Protein AF-A0A942HKG9-F1 (afdb_monomer_lite)

Sequence (96 aa):
MPGLLRGIARTAVVAGTASGVAGRVHHRQDQKWAKQEAEQYEQQQAAAAQQAPPAPAAPAPSSASTIDQLKELGELKAQGILTEQEFAEQKAKLLS

Structure (mmCIF, N/CA/C/O backbone):
data_AF-A0A942HKG9-F1
#
_entry.id   AF-A0A942HKG9-F1
#
loop_
_atom_site.group_PDB
_atom_site.id
_atom_site.type_symbol
_atom_site.label_atom_id
_atom_site.label_alt_id
_atom_site.label_comp_id
_atom_site.label_asym_id
_atom_site.label_entity_id
_atom_site.label_seq_id
_atom_site.pdbx_PDB_ins_code
_atom_site.Cartn_x
_atom_site.Cartn_y
_atom_site.Cartn_z
_atom_site.occupancy
_atom_site.B_iso_or_equiv
_atom_site.auth_seq_id
_atom_site.auth_comp_id
_atom_site.auth_asym_id
_atom_site.auth_atom_id
_atom_site.pdbx_PDB_model_num
ATOM 1 N N . MET A 1 1 ? 66.724 61.995 -56.007 1.00 45.31 1 MET A N 1
ATOM 2 C CA . MET A 1 1 ? 67.450 61.643 -54.767 1.00 45.31 1 MET A CA 1
ATOM 3 C C . MET A 1 1 ? 67.057 60.234 -54.342 1.00 45.31 1 MET A C 1
ATOM 5 O O . MET A 1 1 ? 65.944 59.829 -54.648 1.00 45.31 1 MET A O 1
ATOM 9 N N . PRO A 1 2 ? 68.000 59.476 -53.773 1.00 53.66 2 PRO A N 1
ATOM 10 C CA . PRO A 1 2 ? 68.257 58.073 -54.067 1.00 53.66 2 PRO A CA 1
ATOM 11 C C . PRO A 1 2 ? 67.918 57.153 -52.887 1.00 53.66 2 PRO A C 1
ATOM 13 O O . PRO A 1 2 ? 67.672 57.603 -51.774 1.00 53.66 2 PRO A O 1
ATOM 16 N N . GLY A 1 3 ? 67.996 55.849 -53.145 1.00 50.91 3 GLY A N 1
ATOM 17 C CA . GLY A 1 3 ? 68.008 54.790 -52.139 1.00 50.91 3 GLY A CA 1
ATOM 18 C C . GLY A 1 3 ? 68.457 53.471 -52.763 1.00 50.91 3 GLY A C 1
ATOM 19 O O . GLY A 1 3 ? 67.655 52.560 -52.923 1.00 50.91 3 GLY A O 1
ATOM 20 N N . LEU A 1 4 ? 69.729 53.416 -53.181 1.00 57.38 4 LEU A N 1
ATOM 21 C CA . LEU A 1 4 ? 70.458 52.196 -53.547 1.00 57.38 4 LEU A CA 1
ATOM 22 C C . LEU A 1 4 ? 70.405 51.217 -52.360 1.00 57.38 4 LEU A C 1
ATOM 24 O O . LEU A 1 4 ? 70.696 51.596 -51.231 1.00 57.38 4 LEU A O 1
ATOM 28 N N . LEU A 1 5 ? 69.906 49.995 -52.556 1.00 63.56 5 LEU A N 1
ATOM 29 C CA . LEU A 1 5 ? 70.683 48.870 -53.095 1.00 63.56 5 LEU A CA 1
ATOM 30 C C . LEU A 1 5 ? 71.986 48.687 -52.316 1.00 63.56 5 LEU A C 1
ATOM 32 O O . LEU A 1 5 ? 72.870 49.523 -52.471 1.00 63.56 5 LEU A O 1
ATOM 36 N N . ARG A 1 6 ? 72.129 47.563 -51.592 1.00 46.53 6 ARG A N 1
ATOM 37 C CA . ARG A 1 6 ? 73.244 46.593 -51.733 1.00 46.53 6 ARG A CA 1
ATOM 38 C C . ARG A 1 6 ? 73.251 45.547 -50.605 1.00 46.53 6 ARG A C 1
ATOM 40 O O . ARG A 1 6 ? 73.171 45.902 -49.440 1.00 46.53 6 ARG A O 1
ATOM 47 N N . GLY A 1 7 ? 73.468 44.281 -50.984 1.00 50.78 7 GLY A N 1
ATOM 48 C CA . GLY A 1 7 ? 73.997 43.205 -50.121 1.00 50.78 7 GLY A CA 1
ATOM 49 C C . GLY A 1 7 ? 72.937 42.212 -49.636 1.00 50.78 7 GLY A C 1
ATOM 50 O O . GLY A 1 7 ? 72.338 42.418 -48.596 1.00 50.78 7 GLY A O 1
ATOM 51 N N . ILE A 1 8 ? 72.527 41.203 -50.414 1.00 60.62 8 ILE A N 1
ATOM 52 C CA . ILE A 1 8 ? 73.221 39.916 -50.653 1.00 60.62 8 ILE A CA 1
ATOM 53 C C . ILE A 1 8 ? 73.702 39.239 -49.357 1.00 60.62 8 ILE A C 1
ATOM 55 O O . ILE A 1 8 ? 74.763 39.593 -48.860 1.00 60.62 8 ILE A O 1
ATOM 59 N N . ALA A 1 9 ? 72.957 38.220 -48.901 1.00 49.34 9 ALA A N 1
ATOM 60 C CA . ALA A 1 9 ? 73.430 36.931 -48.348 1.00 49.34 9 ALA A CA 1
ATOM 61 C C . ALA A 1 9 ? 72.204 36.147 -47.814 1.00 49.34 9 ALA A C 1
ATOM 63 O O . ALA A 1 9 ? 71.662 36.473 -46.769 1.00 49.34 9 ALA A O 1
ATOM 64 N N . ARG A 1 10 ? 71.515 35.329 -48.621 1.00 52.50 10 ARG A N 1
ATOM 65 C CA . ARG A 1 10 ? 71.724 33.875 -48.815 1.00 52.50 10 ARG A CA 1
ATOM 66 C C . ARG A 1 10 ? 71.751 33.021 -47.528 1.00 52.50 10 ARG A C 1
ATOM 68 O O . ARG A 1 10 ? 72.750 33.019 -46.827 1.00 52.50 10 ARG A O 1
ATOM 75 N N . THR A 1 11 ? 70.696 32.194 -47.399 1.00 52.94 11 THR A N 1
ATOM 76 C CA . THR A 1 11 ? 70.686 30.736 -47.082 1.00 52.94 11 THR A CA 1
ATOM 77 C C . THR A 1 11 ? 71.290 30.297 -45.740 1.00 52.94 11 THR A C 1
ATOM 79 O O . THR A 1 11 ? 72.456 30.536 -45.486 1.00 52.94 11 THR A O 1
ATOM 82 N N . ALA A 1 12 ? 70.602 29.562 -44.866 1.00 56.09 12 ALA A N 1
ATOM 83 C CA . ALA A 1 12 ? 69.956 28.270 -45.110 1.00 56.09 12 ALA A CA 1
ATOM 84 C C . ALA A 1 12 ? 68.902 27.960 -44.019 1.00 56.09 12 ALA A C 1
ATOM 86 O O . ALA A 1 12 ? 68.711 28.754 -43.109 1.00 56.09 12 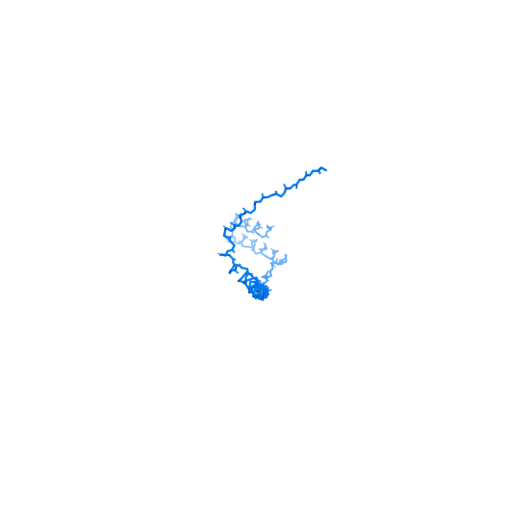ALA A O 1
ATOM 87 N N . VAL A 1 13 ? 68.279 26.777 -44.092 1.00 50.91 13 VAL A N 1
ATOM 88 C CA . VAL A 1 13 ? 67.206 26.233 -43.218 1.00 50.91 13 VAL A CA 1
ATOM 89 C C . VAL A 1 13 ? 65.790 26.362 -43.805 1.00 50.91 13 VAL A C 1
ATOM 91 O O . VAL A 1 13 ? 64.813 26.597 -43.109 1.00 50.91 13 VAL A O 1
ATOM 94 N N . VAL A 1 14 ? 65.646 26.134 -45.116 1.00 51.62 14 VAL A N 1
ATOM 95 C CA . VAL A 1 14 ? 64.326 25.836 -45.725 1.00 51.62 14 VAL A CA 1
ATOM 96 C C . VAL A 1 14 ? 64.169 24.353 -46.106 1.00 51.62 14 VAL A C 1
ATOM 98 O O . VAL A 1 14 ? 63.074 23.897 -46.414 1.00 51.62 14 VAL A O 1
ATOM 101 N N . ALA A 1 15 ? 65.210 23.530 -45.995 1.00 54.38 15 ALA A N 1
ATOM 102 C CA . ALA A 1 15 ? 65.115 22.103 -46.300 1.00 54.38 15 ALA A CA 1
ATOM 103 C C . ALA A 1 15 ? 64.978 21.284 -45.006 1.00 54.38 15 ALA A C 1
ATOM 105 O O . ALA A 1 15 ? 65.982 20.895 -44.419 1.00 54.38 15 ALA A O 1
ATOM 106 N N . GLY A 1 16 ? 63.751 21.052 -44.528 1.00 48.34 16 GLY A N 1
ATOM 107 C CA . GLY A 1 16 ? 63.567 20.175 -43.362 1.00 48.34 16 GLY A CA 1
ATOM 108 C C . GLY A 1 16 ? 62.152 19.912 -42.845 1.00 48.34 16 GLY A C 1
ATOM 109 O O . GLY A 1 16 ? 61.993 19.031 -42.012 1.00 48.34 16 GLY A O 1
ATOM 110 N N . THR A 1 17 ? 61.109 20.606 -43.310 1.00 50.88 17 THR A N 1
ATOM 111 C CA . THR A 1 17 ? 59.734 20.386 -42.795 1.00 50.88 17 THR A CA 1
ATOM 112 C C . THR A 1 17 ? 58.702 20.063 -43.879 1.00 50.88 17 THR A C 1
ATOM 114 O O . THR A 1 17 ? 57.500 20.045 -43.613 1.00 50.88 17 THR A O 1
ATOM 117 N N . ALA A 1 18 ? 59.144 19.736 -45.099 1.00 51.34 18 ALA A N 1
ATOM 118 C CA . ALA A 1 18 ? 58.246 19.403 -46.210 1.00 51.34 18 ALA A CA 1
ATOM 119 C C . ALA A 1 18 ? 57.517 18.049 -46.051 1.00 51.34 18 ALA A C 1
ATOM 121 O O . ALA A 1 18 ? 56.490 17.838 -46.689 1.00 51.34 18 ALA A O 1
ATOM 122 N N . SER A 1 19 ? 57.949 17.167 -45.143 1.00 45.97 19 SER A N 1
ATOM 123 C CA . SER A 1 19 ? 57.234 15.908 -44.856 1.00 45.97 19 SER A CA 1
ATOM 124 C C . SER A 1 19 ? 56.059 16.062 -43.873 1.00 45.97 19 SER A C 1
ATOM 126 O O . SER A 1 19 ? 55.345 15.100 -43.612 1.00 45.97 19 SER A O 1
ATOM 128 N N . GLY A 1 20 ? 55.819 17.259 -43.322 1.00 52.50 20 GLY A N 1
ATOM 129 C CA . GLY A 1 20 ? 54.835 17.465 -42.247 1.00 52.50 20 GLY A CA 1
ATOM 130 C C . GLY A 1 20 ? 53.403 17.801 -42.687 1.00 52.50 20 GLY A C 1
ATOM 131 O O . GLY A 1 20 ? 52.501 17.828 -41.848 1.00 52.50 20 GLY A O 1
ATOM 132 N N . VAL A 1 21 ? 53.171 18.094 -43.972 1.00 49.41 21 VAL A N 1
ATOM 133 C CA . VAL A 1 21 ? 51.862 18.585 -44.458 1.00 49.41 21 VAL A CA 1
ATOM 134 C C . VAL A 1 21 ? 51.098 17.527 -45.263 1.00 49.41 21 VAL A C 1
ATOM 136 O O . VAL A 1 21 ? 49.874 17.469 -45.155 1.00 49.41 21 VAL A O 1
ATOM 139 N N . ALA A 1 22 ? 51.787 16.617 -45.962 1.00 53.34 22 ALA A N 1
ATOM 140 C CA . ALA A 1 22 ? 51.146 15.530 -46.713 1.00 53.34 22 ALA A CA 1
ATOM 141 C C . ALA A 1 22 ? 50.445 14.505 -45.795 1.00 53.34 22 ALA A C 1
ATOM 143 O O . ALA A 1 22 ? 49.306 14.119 -46.051 1.00 53.34 22 ALA A O 1
ATOM 144 N N . GLY A 1 23 ? 51.058 14.149 -44.659 1.00 57.00 23 GLY A N 1
ATOM 145 C CA . GLY A 1 23 ? 50.436 13.259 -43.669 1.00 57.00 23 GLY A CA 1
ATOM 146 C C . GLY A 1 23 ? 49.241 13.882 -42.935 1.00 57.00 23 GLY A C 1
ATOM 147 O O . GLY A 1 23 ? 48.354 13.170 -42.479 1.00 57.00 23 GLY A O 1
ATOM 148 N N . ARG A 1 24 ? 49.158 15.217 -42.851 1.00 58.84 24 ARG A N 1
ATOM 149 C CA . ARG A 1 24 ? 48.131 15.912 -42.054 1.00 58.84 24 ARG A CA 1
ATOM 150 C C . ARG A 1 24 ? 46.755 15.919 -42.723 1.00 58.84 24 ARG A C 1
ATOM 152 O O . ARG A 1 24 ? 45.743 15.892 -42.027 1.00 58.84 24 ARG A O 1
ATOM 159 N N . VAL A 1 25 ? 46.700 15.966 -44.055 1.00 64.62 25 VAL A N 1
ATOM 160 C CA . VAL A 1 25 ? 45.431 15.912 -44.803 1.00 64.62 25 VAL A CA 1
ATOM 161 C C . VAL A 1 25 ? 44.913 14.478 -44.905 1.00 64.62 25 VAL A C 1
ATOM 163 O O . VAL A 1 25 ? 43.707 14.278 -44.779 1.00 64.62 25 VAL A O 1
ATOM 166 N N . HIS A 1 26 ? 45.806 13.492 -45.042 1.00 63.47 26 HIS A N 1
ATOM 167 C CA . HIS A 1 26 ? 45.439 12.076 -44.975 1.00 63.47 26 HIS A CA 1
ATOM 168 C C . HIS A 1 26 ? 44.889 11.731 -43.587 1.00 63.47 26 HIS A C 1
ATOM 170 O O . HIS A 1 26 ? 43.747 11.310 -43.468 1.00 63.47 26 HIS A O 1
ATOM 176 N N . HIS A 1 27 ? 45.611 12.114 -42.527 1.00 64.69 27 HIS A N 1
ATOM 177 C CA . HIS A 1 27 ? 45.165 11.917 -41.149 1.00 64.69 27 HIS A CA 1
ATOM 178 C C . HIS A 1 27 ? 43.844 12.635 -40.837 1.00 64.69 27 HIS A C 1
ATOM 180 O O . HIS A 1 27 ? 43.037 12.136 -40.064 1.00 64.69 27 HIS A O 1
ATOM 186 N N . ARG A 1 28 ? 43.574 13.796 -41.450 1.00 67.94 28 ARG A N 1
ATOM 187 C CA . ARG A 1 28 ? 42.273 14.471 -41.315 1.00 67.94 28 ARG A CA 1
ATOM 188 C C . ARG A 1 28 ? 41.140 13.754 -42.045 1.00 67.94 28 ARG A C 1
ATOM 190 O O . ARG A 1 28 ? 40.009 13.858 -41.585 1.00 67.94 28 ARG A O 1
ATOM 197 N N . GLN A 1 29 ? 41.406 13.100 -43.173 1.00 71.31 29 GLN A N 1
ATOM 198 C CA . GLN A 1 29 ? 40.398 12.303 -43.878 1.00 71.31 29 GLN A CA 1
ATOM 199 C C . GLN A 1 29 ? 40.135 10.994 -43.138 1.00 71.31 29 GLN A C 1
ATOM 201 O O . GLN A 1 29 ? 38.98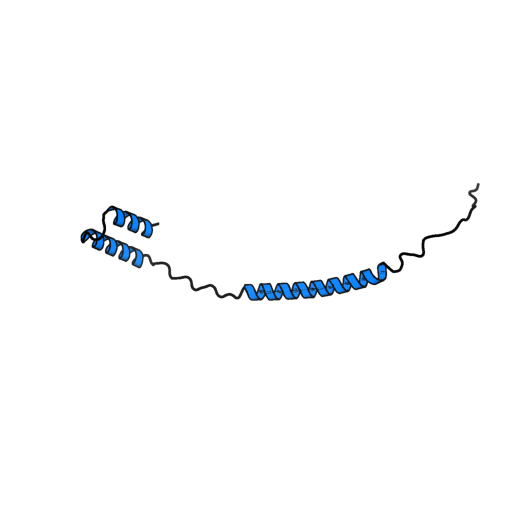1 10.708 -42.839 1.00 71.31 29 GLN A O 1
ATOM 206 N N . ASP A 1 30 ? 41.191 10.311 -42.697 1.00 72.19 30 ASP A N 1
ATOM 207 C CA . ASP A 1 30 ? 41.085 9.095 -41.890 1.00 72.19 30 ASP A CA 1
ATOM 208 C C . ASP A 1 30 ? 40.365 9.374 -40.565 1.00 72.19 30 ASP A C 1
ATOM 210 O O . ASP A 1 30 ? 39.467 8.636 -40.181 1.00 72.19 30 ASP A O 1
ATOM 214 N N . GLN A 1 31 ? 40.657 10.501 -39.901 1.00 71.88 31 GLN A N 1
ATOM 215 C CA . GLN A 1 31 ? 39.910 10.911 -38.709 1.00 71.88 31 GLN A CA 1
ATOM 216 C C . GLN A 1 31 ? 38.452 11.278 -38.999 1.00 71.88 31 GLN A C 1
ATOM 218 O O .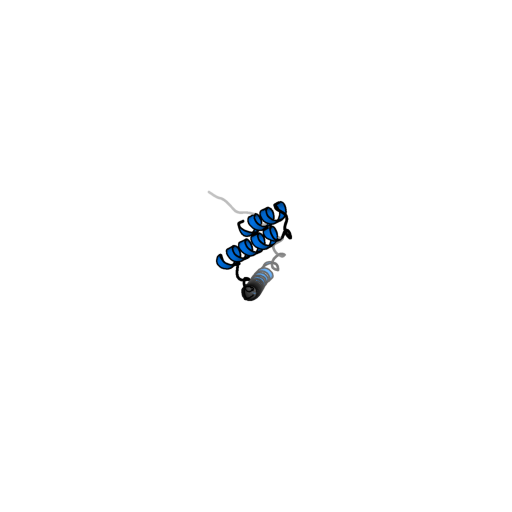 GLN A 1 31 ? 37.616 11.127 -38.114 1.00 71.88 31 GLN A O 1
ATOM 223 N N . LYS A 1 32 ? 38.120 11.790 -40.191 1.00 73.00 32 LYS A N 1
ATOM 224 C CA . LYS A 1 32 ? 36.724 12.073 -40.555 1.00 73.00 32 LYS A CA 1
ATOM 225 C C . LYS A 1 32 ? 35.947 10.781 -40.780 1.00 73.00 32 LYS A C 1
ATOM 227 O O . LYS A 1 32 ? 34.835 10.681 -40.280 1.00 73.00 32 LYS A O 1
ATOM 232 N N . TRP A 1 33 ? 36.533 9.807 -41.474 1.00 76.50 33 TRP A N 1
ATOM 233 C CA . TRP A 1 33 ? 35.914 8.495 -41.667 1.00 76.50 33 TRP A CA 1
ATOM 234 C C . TRP A 1 33 ? 35.812 7.719 -40.352 1.00 76.50 33 TRP A C 1
ATOM 236 O O . TRP A 1 33 ? 34.734 7.240 -40.031 1.00 76.50 33 TRP A O 1
ATOM 246 N N . ALA A 1 34 ? 36.863 7.721 -39.526 1.00 76.50 34 ALA A N 1
ATOM 247 C CA . ALA A 1 34 ? 36.839 7.090 -38.206 1.00 76.50 34 ALA A CA 1
ATOM 248 C C . ALA A 1 34 ? 35.810 7.731 -37.259 1.00 76.50 34 ALA A C 1
ATOM 250 O O . ALA A 1 34 ? 35.173 7.031 -36.479 1.00 76.50 34 ALA A O 1
ATOM 251 N N . LYS A 1 35 ? 35.615 9.058 -37.326 1.00 75.94 35 LYS A N 1
ATOM 252 C CA . LYS A 1 35 ? 34.551 9.737 -36.569 1.00 75.94 35 LYS A CA 1
ATOM 253 C C . LYS A 1 35 ? 33.162 9.361 -37.066 1.00 75.94 35 LYS A C 1
ATOM 255 O O . LYS A 1 35 ? 32.320 9.053 -36.240 1.00 75.94 35 LYS A O 1
ATOM 260 N N . GLN A 1 36 ? 32.946 9.324 -38.380 1.00 74.56 36 GLN A N 1
ATOM 261 C CA . GLN A 1 36 ? 31.660 8.910 -38.951 1.00 74.56 36 GLN A CA 1
ATOM 262 C C . GLN A 1 36 ? 31.311 7.465 -38.582 1.00 74.56 36 GLN A C 1
ATOM 264 O O . GLN A 1 36 ? 30.161 7.173 -38.266 1.00 74.56 36 GLN A O 1
ATOM 269 N N . GLU A 1 37 ? 32.302 6.575 -38.589 1.00 76.44 37 GLU A N 1
ATOM 270 C CA . GLU A 1 37 ? 32.133 5.171 -38.216 1.00 76.44 37 GLU A CA 1
ATOM 271 C C . GLU A 1 37 ? 31.862 5.019 -36.710 1.00 76.44 37 GLU A C 1
ATOM 273 O O . GLU A 1 37 ? 30.964 4.274 -36.319 1.00 76.44 37 GLU A O 1
ATOM 278 N N . ALA A 1 38 ? 32.549 5.799 -35.864 1.00 72.44 38 ALA A N 1
ATOM 279 C CA . ALA A 1 38 ? 32.279 5.863 -34.428 1.00 72.44 38 ALA A CA 1
ATOM 280 C C . ALA A 1 38 ? 30.885 6.439 -34.117 1.00 72.44 38 ALA A C 1
ATOM 282 O O . ALA A 1 38 ? 30.165 5.867 -33.303 1.00 72.44 38 ALA A O 1
ATOM 283 N N . GLU A 1 39 ? 30.473 7.513 -34.797 1.00 73.25 39 GLU A N 1
ATOM 284 C CA . GLU A 1 39 ? 29.141 8.116 -34.656 1.00 73.25 39 GLU A CA 1
ATOM 285 C C . GLU A 1 39 ? 28.037 7.146 -35.106 1.00 73.25 39 GLU A C 1
ATOM 287 O O . GLU A 1 39 ? 26.999 7.054 -34.452 1.00 73.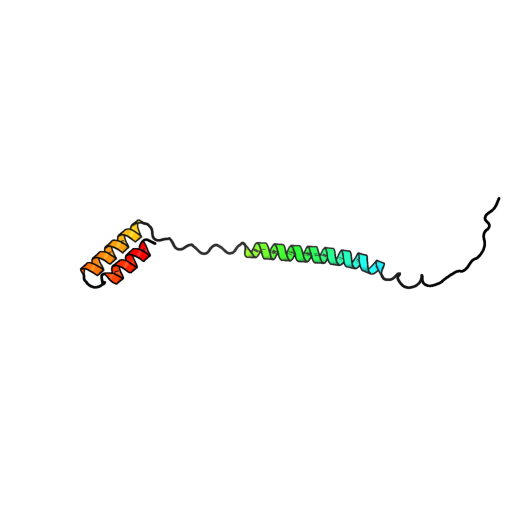25 39 GLU A O 1
ATOM 292 N N . GLN A 1 40 ? 28.254 6.370 -36.177 1.00 70.44 40 GLN A N 1
ATOM 293 C CA . GLN A 1 40 ? 27.320 5.314 -36.581 1.00 70.44 40 GLN A CA 1
ATOM 294 C C . GLN A 1 40 ? 27.220 4.195 -35.538 1.00 70.44 40 GLN A C 1
ATOM 296 O O . GLN A 1 40 ? 26.112 3.745 -35.238 1.00 70.44 40 GLN A O 1
ATOM 301 N N . TYR A 1 41 ? 28.349 3.770 -34.965 1.00 71.00 41 TYR A N 1
ATOM 302 C CA . TYR A 1 41 ? 28.374 2.745 -33.919 1.00 71.00 41 TYR A CA 1
ATOM 303 C C . TYR A 1 41 ? 27.683 3.211 -32.629 1.00 71.00 41 TYR A C 1
ATOM 305 O O . TYR A 1 41 ? 26.896 2.458 -32.049 1.00 71.00 41 TYR A O 1
ATOM 313 N N . GLU A 1 42 ? 27.919 4.456 -32.201 1.00 68.38 42 GLU A N 1
ATOM 314 C CA . GLU A 1 42 ? 27.227 5.058 -31.054 1.00 68.38 42 GLU A CA 1
ATOM 315 C C . GLU A 1 42 ? 25.722 5.165 -31.304 1.00 68.38 42 GLU A C 1
ATOM 317 O O . GLU A 1 42 ? 24.922 4.823 -30.432 1.00 68.38 42 GLU A O 1
ATOM 322 N N . GLN A 1 43 ? 25.314 5.581 -32.505 1.00 63.03 43 GLN A N 1
ATOM 323 C CA . GLN A 1 43 ? 23.899 5.727 -32.834 1.00 63.03 43 GLN A CA 1
ATOM 324 C C . GLN A 1 43 ? 23.173 4.369 -32.871 1.00 63.03 43 GLN A C 1
ATOM 326 O O . GLN A 1 43 ? 22.037 4.270 -32.404 1.00 63.03 43 GLN A O 1
ATOM 331 N N . GLN A 1 44 ? 23.831 3.301 -33.341 1.00 60.38 44 GLN A N 1
ATOM 332 C CA . GLN A 1 44 ? 23.289 1.938 -33.278 1.00 60.38 44 GLN A CA 1
ATOM 333 C C . GLN A 1 44 ? 23.195 1.394 -31.847 1.00 60.38 44 GLN A C 1
ATOM 335 O O . GLN A 1 44 ? 22.191 0.765 -31.505 1.00 60.38 44 GLN A O 1
ATOM 340 N N . GLN A 1 45 ? 24.184 1.658 -30.987 1.00 59.91 45 GLN A N 1
ATOM 341 C CA . GLN A 1 45 ? 24.110 1.252 -29.578 1.00 59.91 45 GLN A CA 1
ATOM 342 C C . GLN A 1 45 ? 23.039 2.027 -28.801 1.00 59.91 45 GLN A C 1
ATOM 344 O O . GLN A 1 45 ? 22.296 1.427 -28.022 1.00 59.91 45 GLN A O 1
ATOM 349 N N . ALA A 1 46 ? 22.897 3.331 -29.049 1.00 58.12 46 ALA A N 1
ATOM 350 C CA . ALA A 1 46 ? 21.860 4.146 -28.424 1.00 58.12 46 ALA A CA 1
ATOM 351 C C . ALA A 1 46 ? 20.444 3.698 -28.834 1.00 58.12 46 ALA A C 1
ATOM 353 O O . ALA A 1 46 ? 19.541 3.672 -27.996 1.00 58.12 46 ALA A O 1
ATOM 354 N N . ALA A 1 47 ? 20.252 3.287 -30.092 1.00 57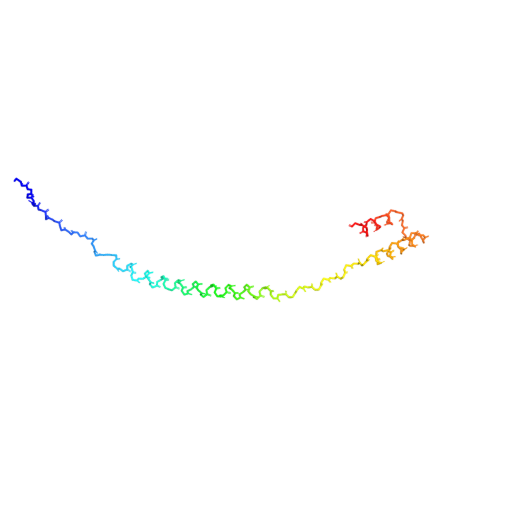.31 47 ALA A N 1
ATOM 355 C CA . ALA A 1 47 ? 18.974 2.762 -30.571 1.00 57.31 47 ALA A CA 1
ATOM 356 C C . ALA A 1 47 ? 18.618 1.398 -29.948 1.00 57.31 47 ALA A C 1
ATOM 358 O O . ALA A 1 47 ? 17.451 1.148 -29.643 1.00 57.31 47 ALA A O 1
ATOM 359 N N . ALA A 1 48 ? 19.606 0.530 -29.706 1.00 55.69 48 ALA A N 1
ATOM 360 C CA . ALA A 1 48 ? 19.384 -0.778 -29.087 1.00 55.69 48 ALA A CA 1
ATOM 361 C C . ALA A 1 48 ? 19.021 -0.683 -27.591 1.00 55.69 48 ALA A C 1
ATOM 363 O O . ALA A 1 48 ? 18.207 -1.466 -27.102 1.00 55.69 48 ALA A O 1
ATOM 364 N N . ALA A 1 49 ? 19.563 0.299 -26.863 1.00 54.62 49 ALA A N 1
ATOM 365 C CA . ALA A 1 49 ? 19.268 0.491 -25.439 1.00 54.62 49 ALA A CA 1
ATOM 366 C C . ALA A 1 49 ? 17.842 1.015 -25.163 1.00 54.62 49 ALA A C 1
ATOM 368 O O . ALA A 1 49 ? 17.319 0.829 -24.066 1.00 54.62 49 ALA A O 1
ATOM 369 N N . GLN A 1 50 ? 17.188 1.640 -26.147 1.00 55.16 50 GLN A N 1
ATOM 370 C CA . GLN A 1 50 ? 15.832 2.191 -25.997 1.00 55.16 50 GLN A CA 1
ATOM 371 C C . GLN A 1 50 ? 14.712 1.170 -26.245 1.00 55.16 50 GLN A C 1
ATOM 373 O O . GLN A 1 50 ? 13.543 1.492 -26.048 1.00 55.16 50 GLN A O 1
ATOM 378 N N . GLN A 1 51 ? 15.042 -0.058 -26.656 1.00 53.50 51 GLN A N 1
ATOM 379 C CA . GLN A 1 51 ? 14.055 -1.103 -26.955 1.00 53.50 51 GLN A CA 1
ATOM 380 C C . GLN A 1 51 ? 13.867 -2.128 -25.831 1.00 53.50 51 GLN A C 1
ATOM 382 O O . GLN A 1 51 ? 13.199 -3.139 -26.040 1.00 53.50 51 GLN A O 1
ATOM 387 N N . ALA A 1 52 ? 14.402 -1.884 -24.631 1.00 51.75 52 ALA A N 1
ATOM 388 C CA . ALA A 1 52 ? 14.014 -2.675 -23.470 1.00 51.75 52 ALA A CA 1
ATOM 389 C C . ALA A 1 52 ? 12.522 -2.409 -23.170 1.00 51.75 52 ALA A C 1
ATOM 391 O O . ALA A 1 52 ? 12.168 -1.269 -22.851 1.00 51.75 52 ALA A O 1
ATOM 392 N N . PRO A 1 53 ? 11.629 -3.412 -23.292 1.00 61.22 53 PRO A N 1
ATOM 393 C CA . PRO A 1 53 ? 10.224 -3.219 -22.972 1.00 61.22 53 PRO A CA 1
ATOM 394 C C . PRO A 1 53 ? 10.104 -2.818 -21.496 1.00 61.22 53 PRO A C 1
ATOM 396 O O . PRO A 1 53 ? 10.774 -3.424 -20.652 1.00 61.22 53 PRO A O 1
ATOM 399 N N . PRO A 1 54 ? 9.282 -1.808 -21.156 1.00 62.53 54 PRO A N 1
ATOM 400 C CA . PRO A 1 54 ? 9.029 -1.478 -19.764 1.00 62.53 54 PRO A CA 1
ATOM 401 C C . PRO A 1 54 ? 8.509 -2.734 -19.062 1.00 62.53 54 PRO A C 1
ATOM 403 O O . PRO A 1 54 ? 7.570 -3.377 -19.536 1.00 62.53 54 PRO A O 1
ATOM 406 N N . ALA A 1 55 ? 9.152 -3.104 -17.953 1.00 61.94 55 ALA A N 1
ATOM 407 C CA . ALA A 1 55 ? 8.656 -4.170 -17.099 1.00 61.94 55 ALA A CA 1
ATOM 408 C C . ALA A 1 55 ? 7.192 -3.859 -16.739 1.00 61.94 55 ALA A C 1
ATOM 410 O O . ALA A 1 55 ? 6.890 -2.704 -16.417 1.00 61.94 55 ALA A O 1
ATOM 411 N N . PRO A 1 56 ? 6.274 -4.839 -16.822 1.00 64.62 56 PRO A N 1
ATOM 412 C CA . PRO A 1 56 ? 4.876 -4.606 -16.502 1.00 64.62 56 PRO A CA 1
ATOM 413 C C . PRO A 1 56 ? 4.775 -4.060 -15.077 1.00 64.62 56 PRO A C 1
ATOM 415 O O . PRO A 1 56 ? 5.191 -4.711 -14.117 1.00 64.62 56 PRO A O 1
ATOM 418 N N . ALA A 1 57 ? 4.255 -2.839 -14.952 1.00 63.47 57 ALA A N 1
ATOM 419 C CA . ALA A 1 57 ? 3.964 -2.242 -13.662 1.00 63.47 57 ALA A CA 1
ATOM 420 C C . ALA A 1 57 ? 2.945 -3.136 -12.946 1.00 63.47 57 ALA A C 1
ATOM 422 O O . ALA A 1 57 ? 1.873 -3.419 -13.487 1.00 63.47 57 ALA A O 1
ATOM 423 N N . ALA A 1 58 ? 3.292 -3.608 -11.747 1.00 64.00 58 ALA A N 1
ATOM 424 C CA . ALA A 1 58 ? 2.348 -4.328 -10.909 1.00 64.00 58 ALA A CA 1
ATOM 425 C C . ALA A 1 58 ? 1.131 -3.419 -10.649 1.00 64.00 58 ALA A C 1
ATOM 427 O O . ALA A 1 58 ? 1.318 -2.229 -10.371 1.00 64.00 58 ALA A O 1
ATOM 428 N N . PRO A 1 59 ? -0.104 -3.938 -10.765 1.00 62.75 59 PRO A N 1
ATOM 429 C CA . PRO A 1 59 ? -1.292 -3.141 -10.519 1.00 62.75 59 PRO A CA 1
ATOM 430 C C . PRO A 1 59 ? -1.245 -2.606 -9.088 1.00 62.75 59 PRO A C 1
ATOM 432 O O . PRO A 1 59 ? -1.114 -3.370 -8.131 1.00 62.75 59 PRO A O 1
ATOM 435 N N . ALA A 1 60 ? -1.330 -1.283 -8.951 1.00 66.75 60 ALA A N 1
ATOM 436 C CA . ALA A 1 60 ? -1.476 -0.657 -7.649 1.00 66.75 60 ALA A CA 1
ATOM 437 C C . ALA A 1 60 ? -2.780 -1.156 -6.999 1.00 66.75 60 ALA A C 1
ATOM 439 O O . ALA A 1 60 ? -3.783 -1.325 -7.706 1.00 66.75 60 ALA A O 1
ATOM 440 N N . PRO A 1 61 ? -2.790 -1.398 -5.676 1.00 65.69 61 PRO A N 1
ATOM 441 C CA . PRO A 1 61 ? -4.006 -1.779 -4.978 1.00 65.69 61 PRO A CA 1
ATOM 442 C C . PRO A 1 61 ? -5.080 -0.718 -5.228 1.00 65.69 61 PRO A C 1
ATOM 444 O O . PRO A 1 61 ? -4.896 0.470 -4.964 1.00 65.69 61 PRO A O 1
ATOM 447 N N . SER A 1 62 ? -6.203 -1.151 -5.796 1.00 77.50 62 SER A N 1
ATOM 448 C CA . SER A 1 62 ? -7.363 -0.287 -6.006 1.00 77.50 62 SER A CA 1
ATOM 449 C C . SER A 1 62 ? -7.928 0.184 -4.663 1.00 77.50 62 SER A C 1
ATOM 451 O O . SER A 1 62 ? -7.799 -0.505 -3.648 1.00 77.50 62 SER A O 1
ATOM 453 N N . SER A 1 63 ? -8.623 1.320 -4.654 1.00 77.06 63 SER A N 1
ATOM 454 C CA . SER A 1 63 ? -9.295 1.846 -3.456 1.00 77.06 63 SER A CA 1
ATOM 455 C C . SER A 1 63 ? -10.310 0.872 -2.843 1.00 77.06 63 SER A C 1
ATOM 457 O O . SER A 1 63 ? -10.547 0.897 -1.640 1.00 77.06 63 SER A O 1
ATOM 459 N N . ALA A 1 64 ? -10.894 -0.021 -3.648 1.00 81.44 64 ALA A N 1
ATOM 460 C CA . ALA A 1 64 ? -11.728 -1.107 -3.142 1.00 81.44 64 ALA A CA 1
ATOM 461 C C . ALA A 1 64 ? -10.901 -2.102 -2.307 1.00 81.44 64 ALA A C 1
ATOM 463 O O . ALA A 1 64 ? -11.286 -2.437 -1.190 1.00 81.44 64 ALA A O 1
ATOM 464 N N . SER A 1 65 ? -9.718 -2.491 -2.798 1.00 86.50 65 SER A N 1
ATOM 465 C CA . SER A 1 65 ? -8.836 -3.415 -2.075 1.00 86.50 65 SER A CA 1
ATOM 466 C C . SER A 1 65 ? -8.285 -2.829 -0.774 1.00 86.50 65 SER A C 1
ATOM 468 O O . SER A 1 65 ? -8.132 -3.563 0.198 1.00 86.50 65 SER A O 1
ATOM 470 N N . THR A 1 66 ? -8.045 -1.513 -0.706 1.00 89.31 66 THR A N 1
ATOM 471 C CA . THR A 1 66 ? -7.594 -0.874 0.540 1.00 89.31 66 THR A CA 1
ATOM 472 C C . THR A 1 66 ? -8.704 -0.848 1.591 1.00 89.31 66 THR A C 1
ATOM 474 O O . THR A 1 66 ? -8.440 -1.099 2.764 1.00 89.31 66 THR A O 1
ATOM 477 N N . ILE A 1 67 ? -9.961 -0.622 1.191 1.00 92.62 67 ILE A N 1
ATOM 478 C CA . ILE A 1 67 ? -11.114 -0.706 2.100 1.00 92.62 67 ILE A CA 1
ATOM 479 C C . ILE A 1 67 ? -11.295 -2.133 2.630 1.00 92.62 67 ILE A C 1
ATOM 481 O O . ILE A 1 67 ? -11.570 -2.305 3.817 1.00 92.62 67 ILE A O 1
ATOM 485 N N . ASP A 1 68 ? -11.136 -3.152 1.786 1.00 94.62 68 ASP A N 1
ATOM 486 C CA . ASP A 1 68 ? -11.290 -4.544 2.215 1.00 94.62 68 ASP A CA 1
ATOM 487 C C . ASP A 1 68 ? -10.171 -4.979 3.175 1.00 94.62 68 ASP A C 1
ATOM 489 O O . ASP A 1 68 ? -10.461 -5.589 4.203 1.00 94.62 68 ASP A O 1
ATOM 493 N N . GLN A 1 69 ? -8.928 -4.547 2.944 1.00 92.69 69 GLN A N 1
ATOM 494 C CA . GLN A 1 69 ? -7.818 -4.761 3.885 1.00 92.69 69 GLN A CA 1
ATOM 495 C C . GLN A 1 69 ? -8.069 -4.091 5.246 1.00 92.69 69 GLN A C 1
ATOM 497 O O . GLN A 1 69 ? -7.767 -4.664 6.291 1.00 92.69 69 GLN A O 1
ATOM 502 N N . LEU A 1 70 ? -8.667 -2.894 5.268 1.00 94.50 70 LEU A N 1
ATOM 503 C CA . LEU A 1 70 ? -9.026 -2.223 6.523 1.00 94.50 70 LEU A CA 1
ATOM 504 C C . LEU A 1 70 ? -10.111 -2.974 7.310 1.00 94.50 70 LEU A C 1
ATOM 506 O O . LEU A 1 70 ? -10.091 -2.938 8.543 1.00 94.50 70 LEU A O 1
ATOM 510 N N . LYS A 1 71 ? -11.042 -3.653 6.626 1.00 95.25 71 LYS A N 1
ATOM 511 C CA . LYS A 1 71 ? -12.043 -4.514 7.279 1.00 95.25 71 LYS A CA 1
ATOM 512 C C . LYS A 1 71 ? -11.388 -5.753 7.882 1.00 95.25 71 LYS A C 1
ATOM 514 O O . LYS A 1 71 ? -11.627 -6.029 9.053 1.00 95.25 71 LYS A O 1
ATOM 519 N N . GLU A 1 72 ? -10.523 -6.429 7.126 1.00 95.12 72 GLU A N 1
ATOM 520 C CA . GLU A 1 72 ? -9.794 -7.617 7.592 1.00 95.12 72 GLU A CA 1
ATOM 521 C C . GLU A 1 72 ? -8.946 -7.297 8.834 1.00 95.12 72 GLU A C 1
ATOM 523 O O . GLU A 1 72 ? -9.031 -7.990 9.846 1.00 95.12 72 GLU A O 1
ATOM 528 N N . LEU A 1 73 ? -8.223 -6.171 8.831 1.00 96.19 73 LEU A N 1
ATOM 529 C CA . LEU A 1 73 ? -7.490 -5.698 10.012 1.00 96.19 73 LEU A CA 1
ATOM 530 C C . LEU A 1 73 ? -8.411 -5.454 11.224 1.00 96.19 73 LEU A C 1
ATOM 532 O O . LEU A 1 73 ? -8.021 -5.721 12.362 1.00 96.19 73 LEU A O 1
ATOM 536 N N . GLY A 1 74 ? -9.629 -4.951 11.000 1.00 96.00 74 GLY A N 1
ATOM 537 C CA . GLY A 1 74 ? -10.624 -4.740 12.054 1.00 96.00 74 GLY A CA 1
ATOM 538 C C . GLY A 1 74 ? -11.151 -6.049 12.646 1.00 96.00 74 GLY A C 1
ATOM 539 O O . GLY A 1 74 ? -11.294 -6.156 13.865 1.00 96.00 74 GLY A O 1
ATOM 540 N N . GLU A 1 75 ? -11.383 -7.056 11.804 1.00 96.81 75 GLU A N 1
ATOM 541 C CA . GLU A 1 75 ? -11.781 -8.401 12.229 1.00 96.81 75 GLU A CA 1
ATOM 542 C C . GLU A 1 75 ? -10.670 -9.088 13.027 1.00 96.81 75 GLU A C 1
ATOM 544 O O . GLU A 1 75 ? -10.930 -9.610 14.111 1.00 96.81 75 GLU A O 1
ATOM 549 N N . LEU A 1 76 ? -9.421 -9.009 12.560 1.00 96.50 76 LEU A N 1
ATOM 550 C CA . LEU A 1 76 ? -8.260 -9.558 13.265 1.00 96.50 76 LEU A CA 1
ATOM 551 C C . LEU A 1 76 ? -8.051 -8.896 14.637 1.00 96.50 76 LEU A C 1
ATOM 553 O O . LEU A 1 76 ? -7.731 -9.580 15.612 1.00 96.50 76 LEU A O 1
ATOM 557 N N . LYS A 1 77 ? -8.288 -7.581 14.749 1.00 96.44 77 LYS A N 1
ATOM 558 C CA . LYS A 1 77 ?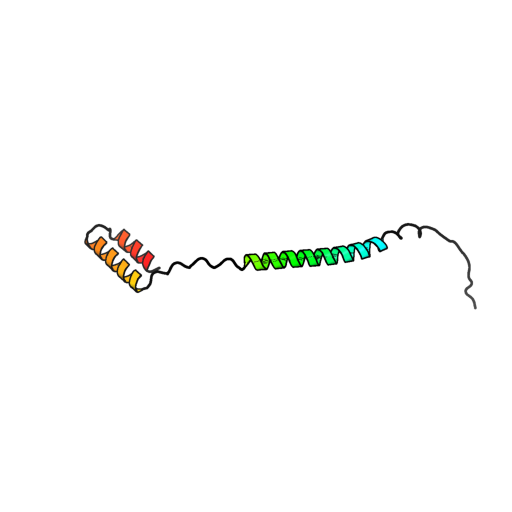 -8.305 -6.880 16.044 1.00 96.44 77 LYS A CA 1
ATOM 559 C C . LYS A 1 77 ? -9.448 -7.379 16.936 1.00 96.44 77 LYS A C 1
ATOM 561 O O . LYS A 1 77 ? -9.233 -7.625 18.118 1.00 96.44 77 LYS A O 1
ATOM 566 N N . ALA A 1 78 ? -10.659 -7.534 16.396 1.00 96.19 78 ALA A N 1
ATOM 567 C CA . ALA A 1 78 ? -11.821 -8.000 17.159 1.00 96.19 78 ALA A CA 1
ATOM 568 C C . ALA A 1 78 ? -11.658 -9.443 17.667 1.00 96.19 78 ALA A C 1
ATOM 570 O O . ALA A 1 78 ? -12.127 -9.772 18.754 1.00 96.19 78 ALA A O 1
ATOM 571 N N . GLN A 1 79 ? -10.952 -10.285 16.909 1.00 95.75 79 GLN A N 1
ATOM 572 C CA . GLN A 1 79 ? -10.568 -11.641 17.308 1.00 95.75 79 GLN A CA 1
ATOM 573 C C . GLN A 1 79 ? -9.419 -11.666 18.333 1.00 95.75 79 GLN A C 1
ATOM 575 O O . GLN A 1 79 ? -9.084 -12.731 18.845 1.00 95.75 79 GLN A O 1
ATOM 580 N N . GLY A 1 80 ? -8.809 -10.513 18.634 1.00 94.00 80 GLY A N 1
ATOM 581 C CA . GLY A 1 80 ? -7.653 -10.405 19.525 1.00 94.00 80 GLY A CA 1
ATOM 582 C C . GLY A 1 80 ? -6.355 -10.958 18.930 1.00 94.00 80 GLY A C 1
ATOM 583 O O . GLY A 1 80 ? -5.401 -11.170 19.671 1.00 94.00 80 GLY A O 1
ATOM 584 N N . ILE A 1 81 ? -6.317 -11.201 17.614 1.00 96.56 81 ILE A N 1
ATOM 585 C CA . ILE A 1 81 ? -5.117 -11.648 16.889 1.00 96.56 81 ILE A CA 1
ATOM 586 C C . ILE A 1 81 ? -4.143 -10.481 16.723 1.00 96.56 81 ILE A C 1
ATOM 588 O O . ILE A 1 81 ? -2.937 -10.668 16.843 1.00 96.56 81 ILE A O 1
ATOM 592 N N . LEU A 1 82 ? -4.677 -9.283 16.464 1.00 94.94 82 LEU A N 1
ATOM 593 C CA . LEU A 1 82 ? -3.905 -8.046 16.418 1.00 94.94 82 LEU A CA 1
ATOM 594 C C . LEU A 1 82 ? -4.121 -7.226 17.683 1.00 94.94 82 LEU A C 1
ATOM 596 O O . LEU A 1 82 ? -5.251 -7.025 18.139 1.00 94.94 82 LEU A O 1
ATOM 600 N N . THR A 1 83 ? -3.028 -6.678 18.196 1.00 95.75 83 THR A N 1
ATOM 601 C CA . THR A 1 83 ? -3.072 -5.653 19.234 1.00 95.75 83 THR A CA 1
ATOM 602 C C . THR A 1 83 ? -3.504 -4.302 18.656 1.00 95.75 83 THR A C 1
ATOM 604 O O . THR A 1 83 ? -3.465 -4.054 17.447 1.00 95.75 83 THR A O 1
ATOM 607 N N . GLU A 1 84 ? -3.912 -3.378 19.528 1.00 93.31 84 GLU A N 1
ATOM 608 C CA . GLU A 1 84 ? -4.285 -2.022 19.107 1.00 93.31 84 GLU A CA 1
ATOM 609 C C . GLU A 1 84 ? -3.153 -1.256 18.433 1.00 93.31 84 GLU A C 1
ATOM 611 O O . GLU A 1 84 ? -3.406 -0.494 17.497 1.00 93.31 84 GLU A O 1
ATOM 616 N N . GLN A 1 85 ? -1.921 -1.486 18.883 1.00 95.12 85 GLN A N 1
ATOM 617 C CA . GLN A 1 85 ? -0.740 -0.861 18.310 1.00 95.12 85 GLN A CA 1
ATOM 618 C C . GLN A 1 85 ? -0.506 -1.354 16.875 1.00 95.12 85 GLN A C 1
ATOM 620 O O . GLN A 1 85 ? -0.397 -0.542 15.959 1.00 95.12 85 GLN A O 1
ATOM 625 N N . GLU A 1 86 ? -0.519 -2.671 16.658 1.00 94.81 86 GLU A N 1
ATOM 626 C CA . GLU A 1 86 ? -0.293 -3.268 15.334 1.00 94.81 86 GLU A CA 1
ATOM 627 C C . GLU A 1 86 ? -1.391 -2.878 14.337 1.00 94.81 86 GLU A C 1
ATOM 629 O O . GLU A 1 86 ? -1.113 -2.578 13.175 1.00 94.81 86 GLU A O 1
ATOM 634 N N . PHE A 1 87 ? -2.644 -2.815 14.793 1.00 96.81 87 PHE A N 1
ATOM 635 C CA . PHE A 1 87 ? -3.751 -2.334 13.971 1.00 96.81 87 PHE A CA 1
ATOM 636 C C . PHE A 1 87 ? -3.532 -0.886 13.500 1.00 96.81 87 PHE A C 1
ATOM 638 O O . PHE A 1 87 ? -3.756 -0.571 12.327 1.00 96.81 87 PHE A O 1
ATOM 645 N N . ALA A 1 88 ? -3.088 0.002 14.396 1.00 95.00 88 ALA A N 1
ATOM 646 C CA . ALA A 1 88 ? -2.843 1.404 14.065 1.00 95.00 88 ALA A CA 1
ATOM 647 C C . ALA A 1 88 ? -1.686 1.569 13.066 1.00 95.00 88 ALA A C 1
ATOM 649 O O . ALA A 1 88 ? -1.810 2.345 12.116 1.00 95.00 88 ALA A O 1
ATOM 650 N N . GLU A 1 89 ? -0.602 0.809 13.239 1.00 96.19 89 GLU A N 1
ATOM 651 C CA . GLU A 1 89 ? 0.553 0.811 12.335 1.00 96.19 89 GLU A CA 1
ATOM 652 C C . GLU A 1 89 ? 0.171 0.359 10.917 1.00 96.19 89 GLU A C 1
ATOM 654 O O . GLU A 1 89 ? 0.492 1.038 9.938 1.00 96.19 89 GLU A O 1
ATOM 659 N N . GLN A 1 90 ? -0.575 -0.744 10.790 1.00 94.06 90 GLN A N 1
ATOM 660 C CA . GLN A 1 90 ? -1.000 -1.254 9.481 1.00 94.06 90 GLN A CA 1
ATOM 661 C C . GLN A 1 90 ? -1.998 -0.321 8.797 1.00 94.06 90 GLN A C 1
ATOM 663 O O . GLN A 1 90 ? -1.882 -0.049 7.603 1.00 94.06 90 GLN A O 1
ATOM 668 N N . LYS A 1 91 ? -2.944 0.248 9.552 1.00 94.44 91 LYS A N 1
ATOM 669 C CA . LYS A 1 91 ? -3.872 1.249 9.020 1.00 94.44 91 LYS A CA 1
ATOM 670 C C . LYS A 1 91 ? -3.139 2.486 8.494 1.00 94.44 91 LYS A C 1
ATOM 672 O O . LYS A 1 91 ? -3.501 2.987 7.434 1.00 94.44 91 LYS A O 1
ATOM 677 N N . ALA A 1 92 ? -2.126 2.976 9.211 1.00 94.62 92 ALA A N 1
ATOM 678 C CA . ALA A 1 92 ? -1.324 4.112 8.760 1.00 94.62 92 ALA A CA 1
ATOM 679 C C . ALA A 1 92 ? -0.564 3.783 7.468 1.00 94.62 92 ALA A C 1
ATOM 681 O O . ALA A 1 92 ? -0.570 4.590 6.547 1.00 94.62 92 ALA A O 1
ATOM 682 N N . LYS A 1 93 ? 0.008 2.578 7.368 1.00 91.75 93 LYS A N 1
ATOM 683 C CA . LYS A 1 93 ? 0.724 2.102 6.176 1.00 91.75 93 LYS A CA 1
ATOM 684 C C . LYS A 1 93 ? -0.173 1.932 4.946 1.00 91.75 93 LYS A C 1
ATOM 686 O O . LYS A 1 93 ? 0.295 2.079 3.825 1.00 91.75 93 LYS A O 1
ATOM 691 N N . LEU A 1 94 ? -1.446 1.596 5.147 1.00 90.31 94 LEU A N 1
ATOM 692 C CA . LEU A 1 94 ? -2.422 1.467 4.060 1.00 90.31 94 LEU A CA 1
ATOM 693 C C . LEU A 1 94 ? -2.993 2.807 3.582 1.00 90.31 94 LEU A C 1
ATOM 695 O O . LEU A 1 94 ? -3.538 2.871 2.483 1.00 90.31 94 LEU A O 1
ATOM 699 N N . LEU A 1 95 ? -2.915 3.849 4.413 1.00 87.25 95 LEU A N 1
ATOM 700 C CA . LEU A 1 95 ? -3.460 5.180 4.124 1.00 87.25 95 LEU A CA 1
ATOM 701 C C . LEU A 1 95 ? -2.386 6.228 3.796 1.00 87.25 95 LEU A C 1
ATOM 703 O O . LEU A 1 95 ? -2.747 7.351 3.442 1.00 87.25 95 LEU A O 1
ATOM 707 N N . SER A 1 96 ? -1.105 5.885 3.950 1.00 81.62 96 SER A N 1
ATOM 708 C CA . SER A 1 96 ? 0.044 6.695 3.530 1.00 81.62 96 SER A CA 1
ATOM 709 C C . SER A 1 96 ? 0.264 6.607 2.028 1.00 81.62 96 SER A C 1
ATOM 711 O O . SER A 1 96 ? 0.468 7.671 1.409 1.00 81.62 96 SER A O 1
#

pLDDT: mean 72.17, std 17.21, range [45.31, 96.81]

Foldseek 3Di:
DDDDDDDDDDDDDPPDCPVPPVVVVVVVVVVVVVVVVVVVVVVVVVVVVVPPPPDPDDDDQDPVNLVVVLVVLVVCVVVVVDDPVRSVVVNVVSVD

Secondary structure (DSSP, 8-state):
--------------SS-GGGTHHHHHHHHHHHHHHHHHHHHHHHHHHHHTT-PPPPPPPPPPHHHHHHHHHHHHHHHHTTSS-HHHHHHHHHHHH-

Radius of gyration: 41.45 Å; chains: 1; bounding box: 86×73×74 Å